Protein AF-A0A6P1JLK1-F1 (afdb_monomer)

Solvent-accessible surface area (backbone atoms only — not comparable to full-atom values): 9014 Å² total; per-residue (Å²): 132,86,78,86,71,76,52,70,66,58,59,51,54,55,49,64,64,47,50,60,55,53,51,48,65,56,45,53,58,54,58,72,65,55,55,47,79,40,38,49,37,35,42,71,45,62,48,70,78,49,97,79,17,27,39,53,29,38,40,37,32,29,81,58,71,53,38,56,45,59,24,29,32,36,41,37,22,97,58,48,94,37,41,37,73,49,51,46,60,32,46,76,53,67,81,51,95,46,29,32,42,33,35,24,73,54,64,32,46,52,32,40,42,34,62,63,27,42,55,49,78,36,84,66,42,57,41,34,41,30,67,70,46,69,38,91,61,48,42,79,74,44,75,85,34,30,48,32,52,36,28,36,32,34,41,33,48,70,56,52,92,47,50,47,26,41,42,41,88,114

Mean predicted aligned error: 9.92 Å

Secondary structure (DSSP, 8-state):
-------HHHHHHHHHHHHHHHHHHHHHHHHHT-PEEE-EEEEEEEEEEETTEEEEEEEEEESSS-BPTT-EEEEE-TTGGGEEEEEESEEEEEEETTEEEEEE-S-BSEEEEEEEEE-EEEEEEEEEEEEEE--TTEEES-GGGSEEEEEEEEEE-TTGGG-EEEEEE-

Nearest PDB structures (foldseek):
  1vrs-assembly1_A  TM=1.994E-01  e=1.355E-01  Escherichia coli str. K-12 substr. W3110
  1jzd-assembly1_C  TM=2.282E-01  e=2.746E-01  Escherichia coli
  6dfs-assembly1_C  TM=4.207E-01  e=7.539E+00  Mus musculus
  6blr-assembly1_A  TM=3.197E-01  e=9.890E+00  Mus musculus

pLDDT: mean 85.92, std 11.2, range [50.25, 97.5]

Foldseek 3Di:
DPDPDPDVVVVVVVVVVVVVVVVCVVVVVVVLPQFAEWAKFKDWDWDDPDVQFTDIKIKIFTPDDWQAFFWKKKKAWPCPVFWDKDKDQWDWADDDPRIIMTTRHHTGRMMMMTTFAGHAFFDFIKIKMFGDDGDPSHDYDCRVRRMAMKTWGFGDDPDPVGTRTDIHGD

Sequence (170 aa):
MPENSISRRNLAKTAAWSVPVVAVAIATPAAAASNATVDIVVSRTCRTLTVGNAVPRFTVSAVTGNIPAGTTFTLTSPRLANVGVSATGANVGVLVNNTITFTIVTATPSAIIDITGVLGVFAVAEFRLSLASVPAGYTETNTGNNTAAANLTGVSAFPLTGFLGVCLPI

Structure (mmCIF, N/CA/C/O backbone):
data_AF-A0A6P1JLK1-F1
#
_entry.id   AF-A0A6P1JLK1-F1
#
loop_
_atom_site.group_PDB
_atom_site.id
_atom_site.type_symbol
_atom_site.label_atom_id
_atom_site.label_alt_id
_atom_site.label_comp_id
_atom_site.label_asym_id
_atom_site.label_entity_id
_atom_site.label_seq_id
_atom_site.pdbx_PDB_ins_code
_atom_site.Cartn_x
_atom_site.Cartn_y
_atom_site.Cartn_z
_atom_site.occupancy
_atom_site.B_iso_or_equiv
_atom_site.auth_seq_id
_atom_site.auth_comp_id
_atom_site.auth_asym_id
_atom_site.auth_atom_id
_atom_site.pdbx_PDB_model_num
ATOM 1 N N . MET A 1 1 ? -62.399 -19.206 48.494 1.00 50.66 1 MET A N 1
ATOM 2 C CA . MET A 1 1 ? -61.496 -19.091 47.331 1.00 50.66 1 MET A CA 1
ATOM 3 C C . MET A 1 1 ? -60.152 -18.628 47.880 1.00 50.66 1 MET A C 1
ATOM 5 O O . MET A 1 1 ? -60.114 -17.493 48.331 1.00 50.66 1 MET A O 1
ATOM 9 N N . PRO A 1 2 ? -59.101 -19.459 47.998 1.00 50.25 2 PRO A N 1
ATOM 10 C CA . PRO A 1 2 ? -57.814 -18.945 48.439 1.00 50.25 2 PRO A CA 1
ATOM 11 C C . PRO A 1 2 ? -57.201 -18.162 47.280 1.00 50.25 2 PRO A C 1
ATOM 13 O O . PRO A 1 2 ? -56.996 -18.682 46.184 1.00 50.25 2 PRO A O 1
ATOM 16 N N . GLU A 1 3 ? -56.995 -16.880 47.522 1.00 58.53 3 GLU A N 1
ATOM 17 C CA . GLU A 1 3 ? -56.420 -15.924 46.594 1.00 58.53 3 GLU A CA 1
ATOM 18 C C . GLU A 1 3 ? -54.953 -16.306 46.395 1.00 58.53 3 GLU A C 1
ATOM 20 O O . GLU A 1 3 ? -54.153 -16.260 47.328 1.00 58.53 3 GLU A O 1
ATOM 25 N N . ASN A 1 4 ? -54.598 -16.750 45.189 1.00 58.72 4 ASN A N 1
ATOM 26 C CA . ASN A 1 4 ? -53.232 -17.135 44.855 1.00 58.72 4 ASN A CA 1
ATOM 27 C C . ASN A 1 4 ? -52.385 -15.862 44.676 1.00 58.72 4 ASN A C 1
ATOM 29 O O . ASN A 1 4 ? -52.035 -15.467 43.564 1.00 58.72 4 ASN A O 1
ATOM 33 N N . SER A 1 5 ? -52.131 -15.147 45.775 1.00 61.97 5 SER A N 1
ATOM 34 C CA . SER A 1 5 ? -51.391 -13.893 45.762 1.00 61.97 5 SER A CA 1
ATOM 35 C C . SER A 1 5 ? -49.901 -14.198 45.633 1.00 61.97 5 SER A C 1
ATOM 37 O O . SER A 1 5 ? -49.184 -14.343 46.628 1.00 61.97 5 SER A O 1
ATOM 39 N N . ILE A 1 6 ? -49.409 -14.302 44.398 1.00 66.62 6 ILE A N 1
ATOM 40 C CA . ILE A 1 6 ? -47.972 -14.213 44.138 1.00 66.62 6 ILE A CA 1
ATOM 41 C C . ILE A 1 6 ? -47.498 -12.895 44.751 1.00 66.62 6 ILE A C 1
ATOM 43 O O . ILE A 1 6 ? -47.870 -11.805 44.312 1.00 66.62 6 ILE A O 1
ATOM 47 N N . SER A 1 7 ? -46.702 -12.995 45.816 1.00 77.44 7 SER A N 1
ATOM 48 C CA . SER A 1 7 ? -46.154 -11.825 46.487 1.00 77.44 7 SER A CA 1
ATOM 49 C C . SER A 1 7 ? -45.351 -11.014 45.474 1.00 77.44 7 SER A C 1
ATOM 51 O O . SER A 1 7 ? -44.440 -11.544 44.835 1.00 77.44 7 SER A O 1
ATOM 53 N N . ARG A 1 8 ? -45.647 -9.715 45.346 1.00 72.75 8 ARG A N 1
ATOM 54 C CA . ARG A 1 8 ? -44.902 -8.777 44.481 1.00 72.75 8 ARG A CA 1
ATOM 55 C C . ARG A 1 8 ? -43.386 -8.851 44.709 1.00 72.75 8 ARG A C 1
ATOM 57 O O . ARG A 1 8 ? -42.603 -8.632 43.790 1.00 72.75 8 ARG A O 1
ATOM 64 N N . ARG A 1 9 ? -42.971 -9.230 45.923 1.00 72.50 9 ARG A N 1
ATOM 65 C CA . ARG A 1 9 ? -41.573 -9.462 46.296 1.00 72.50 9 ARG A CA 1
ATOM 66 C C . ARG A 1 9 ? -40.944 -10.651 45.559 1.00 72.50 9 ARG A C 1
ATOM 68 O O . ARG A 1 9 ? -39.776 -10.559 45.201 1.00 72.50 9 ARG A O 1
ATOM 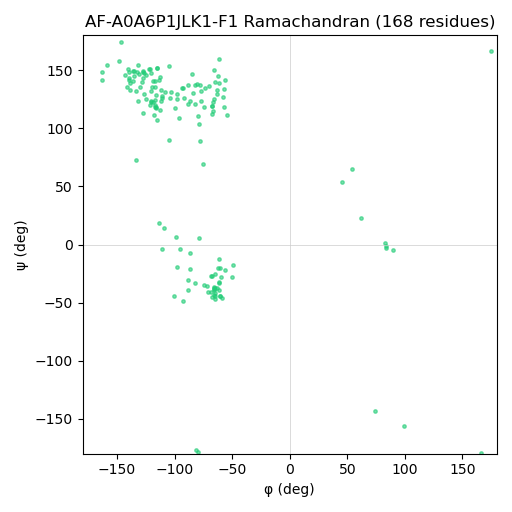75 N N . ASN A 1 10 ? -41.688 -11.730 45.305 1.00 75.44 10 ASN A N 1
ATOM 76 C CA . ASN A 1 10 ? -41.192 -12.887 44.551 1.00 75.44 10 ASN A CA 1
ATOM 77 C C . ASN A 1 10 ? -41.010 -12.558 43.065 1.00 75.44 10 ASN A C 1
ATOM 79 O O . ASN A 1 10 ? -39.980 -12.914 42.506 1.00 75.44 10 ASN A O 1
ATOM 83 N N . LEU A 1 11 ? -41.941 -11.803 42.469 1.00 75.12 11 LEU A N 1
ATOM 84 C CA . LEU A 1 11 ? -41.817 -11.288 41.097 1.00 75.12 11 LEU A CA 1
ATOM 85 C C . LEU A 1 11 ? -40.595 -10.372 40.926 1.00 75.12 11 LEU A C 1
ATOM 87 O O . LEU A 1 11 ? -39.836 -10.515 39.969 1.00 75.12 11 LEU A O 1
ATOM 91 N N . ALA A 1 12 ? -40.363 -9.465 41.879 1.00 72.56 12 ALA A N 1
ATOM 92 C CA . ALA A 1 12 ? -39.182 -8.602 41.867 1.00 72.56 12 ALA A CA 1
ATOM 93 C C . ALA A 1 12 ? -37.878 -9.404 42.025 1.00 72.56 12 ALA A C 1
ATOM 95 O O . ALA A 1 12 ? -36.884 -9.106 41.365 1.00 72.56 12 ALA A O 1
ATOM 96 N N . LYS A 1 13 ? -37.887 -10.456 42.857 1.00 73.88 13 LYS A N 1
ATOM 97 C CA . LYS A 1 13 ? -36.724 -11.329 43.056 1.00 73.88 13 LYS A CA 1
ATOM 98 C C . LYS A 1 13 ? -36.358 -12.081 41.782 1.00 73.88 13 LYS A C 1
ATOM 100 O O . LYS A 1 13 ? -35.185 -12.128 41.452 1.00 73.88 13 LYS A O 1
ATOM 105 N N . THR A 1 14 ? -37.327 -12.638 41.056 1.00 71.69 14 THR A N 1
ATOM 106 C CA . THR A 1 14 ? -37.057 -13.353 39.798 1.00 71.69 14 THR A CA 1
ATOM 107 C C . THR A 1 14 ? -36.598 -12.411 38.692 1.00 71.69 14 THR A C 1
ATOM 109 O O . THR A 1 14 ? -35.642 -12.726 37.991 1.00 71.69 14 THR A O 1
ATOM 112 N N . ALA A 1 15 ? -37.206 -11.224 38.586 1.00 70.44 15 ALA A N 1
ATOM 113 C CA . ALA A 1 15 ? -36.784 -10.215 37.618 1.00 70.44 15 ALA A CA 1
ATOM 114 C C . ALA A 1 15 ? -35.335 -9.759 37.860 1.00 70.44 15 ALA A C 1
ATOM 116 O O . ALA A 1 15 ? -34.572 -9.624 36.906 1.00 70.44 15 ALA A O 1
ATOM 117 N N . ALA A 1 16 ? -34.923 -9.606 39.125 1.00 75.00 16 ALA A N 1
ATOM 118 C CA . ALA A 1 16 ? -33.564 -9.199 39.487 1.00 75.00 16 ALA A CA 1
ATOM 119 C C . ALA A 1 16 ? -32.471 -10.162 38.982 1.00 75.00 16 ALA A C 1
ATOM 121 O O . ALA A 1 16 ? -31.359 -9.719 38.708 1.00 75.00 16 ALA A O 1
ATOM 122 N N . TRP A 1 17 ? -32.782 -11.452 38.811 1.00 74.44 17 TRP A N 1
ATOM 123 C CA . TRP A 1 17 ? -31.837 -12.438 38.272 1.00 74.44 17 TRP A CA 1
ATOM 124 C C . TRP A 1 17 ? -31.838 -12.515 36.740 1.00 74.44 17 TRP A C 1
ATOM 126 O O . TRP A 1 17 ? -30.850 -12.954 36.157 1.00 74.44 17 TRP A O 1
ATOM 136 N N . SER A 1 18 ? -32.904 -12.066 36.071 1.00 74.56 18 SER A N 1
ATOM 137 C CA . SER A 1 18 ? -32.990 -12.068 34.603 1.00 74.56 18 SER A CA 1
ATOM 138 C C . SER A 1 18 ? -32.294 -10.866 33.961 1.00 74.56 18 SER A C 1
ATOM 140 O O . SER A 1 18 ? -31.729 -11.003 32.877 1.00 74.56 18 SER A O 1
ATOM 142 N N . VAL A 1 19 ? -32.290 -9.700 34.620 1.00 79.00 19 VAL A N 1
ATOM 143 C CA . VAL A 1 19 ? -31.690 -8.473 3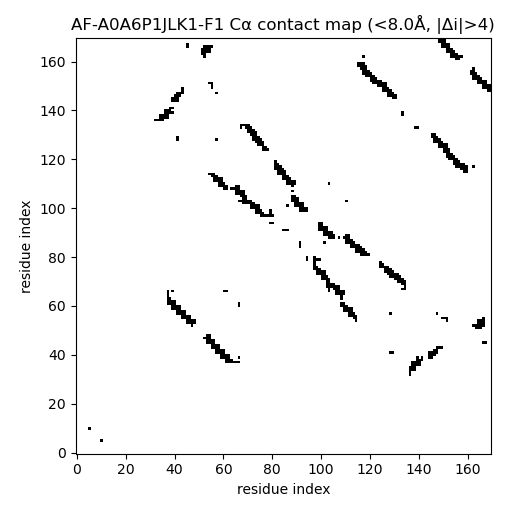4.060 1.00 79.00 19 VAL A CA 1
ATOM 144 C C . VAL A 1 19 ? -30.194 -8.624 33.736 1.00 79.00 19 VAL A C 1
ATOM 146 O O . VAL A 1 19 ? -29.818 -8.259 32.623 1.00 79.00 19 VAL A O 1
ATOM 149 N N . PRO A 1 20 ? -29.332 -9.195 34.604 1.00 77.31 20 PRO A N 1
ATOM 150 C CA . PRO A 1 20 ? -27.913 -9.367 34.284 1.00 77.31 20 PRO A CA 1
ATOM 151 C C . PRO A 1 20 ? -27.682 -10.289 33.083 1.00 77.31 20 PRO A C 1
ATOM 153 O O . PRO A 1 20 ? -26.812 -10.019 32.263 1.00 77.31 20 PRO A O 1
ATOM 156 N N . VAL A 1 21 ? -28.481 -11.352 32.947 1.00 82.44 21 VAL A N 1
ATOM 157 C CA . VAL A 1 21 ? -28.354 -12.314 31.841 1.00 82.44 21 VAL A CA 1
ATOM 158 C C . VAL A 1 21 ? -28.724 -11.660 30.516 1.00 82.44 21 VAL A C 1
ATOM 160 O O . VAL A 1 21 ? -27.988 -11.796 29.544 1.00 82.44 21 VAL A O 1
ATOM 163 N N . VAL A 1 22 ? -29.823 -10.901 30.484 1.00 79.25 22 VAL A N 1
ATOM 164 C CA . VAL A 1 22 ? -30.221 -10.145 29.289 1.00 79.25 22 VAL A CA 1
ATOM 165 C C . VAL A 1 22 ? -29.190 -9.063 28.975 1.00 79.25 22 VAL A C 1
ATOM 167 O O . VAL A 1 22 ? -28.809 -8.924 27.818 1.00 79.25 22 VAL A O 1
ATOM 170 N N . ALA A 1 23 ? -28.680 -8.352 29.986 1.00 77.50 23 ALA A N 1
ATOM 171 C CA . ALA A 1 23 ? -27.650 -7.330 29.814 1.00 77.50 23 ALA A CA 1
ATOM 172 C C . ALA A 1 23 ? -26.354 -7.906 29.221 1.00 77.50 23 ALA A C 1
ATOM 174 O O . ALA A 1 23 ? -25.806 -7.336 28.282 1.00 77.50 23 ALA A O 1
ATOM 175 N N . VAL A 1 24 ? -25.887 -9.062 29.702 1.00 79.06 24 VAL A N 1
ATOM 176 C CA . VAL A 1 24 ? -24.730 -9.756 29.116 1.00 79.06 24 VAL A CA 1
ATOM 177 C C . VAL A 1 24 ? -25.058 -10.245 27.703 1.00 79.06 24 VAL A C 1
ATOM 179 O O . VAL A 1 24 ? -24.267 -10.028 26.787 1.00 79.06 24 VAL A O 1
ATOM 182 N N . ALA A 1 25 ? -26.238 -10.827 27.480 1.00 80.25 25 ALA A N 1
ATOM 183 C CA . ALA A 1 25 ? -26.647 -11.327 26.168 1.00 80.25 25 ALA A CA 1
ATOM 184 C C . ALA A 1 25 ? -26.716 -10.232 25.089 1.00 80.25 25 ALA A C 1
ATOM 186 O O . ALA A 1 25 ? -26.419 -10.521 23.935 1.00 80.25 25 ALA A O 1
ATOM 187 N N . ILE A 1 26 ? -27.059 -8.988 25.445 1.00 78.50 26 ILE A N 1
ATOM 188 C CA . ILE A 1 26 ? -27.054 -7.848 24.508 1.00 78.50 26 ILE A CA 1
ATOM 189 C C . ILE A 1 26 ? -25.696 -7.140 24.431 1.00 78.50 26 ILE A C 1
ATOM 191 O O . ILE A 1 26 ? -25.339 -6.619 23.376 1.00 78.50 26 ILE A O 1
ATOM 195 N N . ALA A 1 27 ? -24.919 -7.131 25.518 1.00 71.94 27 ALA A N 1
ATOM 196 C CA . ALA A 1 27 ? -23.618 -6.470 25.549 1.00 71.94 27 ALA A CA 1
ATOM 197 C C . ALA A 1 27 ? -22.550 -7.265 24.790 1.00 71.94 27 ALA A C 1
ATOM 199 O O . ALA A 1 27 ? -21.692 -6.673 24.143 1.00 71.94 27 ALA A O 1
ATOM 200 N N . THR A 1 28 ? -22.612 -8.599 24.829 1.00 73.19 28 THR A N 1
ATOM 201 C CA . THR A 1 28 ? -21.593 -9.452 24.196 1.00 73.19 28 THR A CA 1
ATOM 202 C C . THR A 1 28 ? -21.563 -9.294 22.666 1.00 73.19 28 THR A C 1
ATOM 204 O O . THR A 1 28 ? -20.481 -9.069 22.126 1.00 73.19 28 THR A O 1
ATOM 207 N N . PRO A 1 29 ? -22.705 -9.316 21.944 1.00 70.12 29 PRO A N 1
ATOM 208 C CA . PRO A 1 29 ? -22.726 -9.047 20.506 1.00 70.12 29 PRO A CA 1
ATOM 209 C C . PRO A 1 29 ? -22.339 -7.605 20.169 1.00 70.12 29 PRO A C 1
ATOM 211 O O . PRO A 1 29 ? -21.641 -7.380 19.188 1.00 70.12 29 PRO A O 1
ATOM 214 N N . ALA A 1 30 ? -22.756 -6.630 20.987 1.00 68.38 30 ALA A N 1
ATOM 215 C CA . ALA A 1 30 ? -22.436 -5.220 20.766 1.00 68.38 30 ALA A CA 1
ATOM 216 C C . ALA A 1 30 ? -20.932 -4.931 20.916 1.00 68.38 30 ALA A C 1
ATOM 218 O O . ALA A 1 30 ? -20.369 -4.192 20.114 1.00 68.38 30 ALA A O 1
ATOM 219 N N . ALA A 1 31 ? -20.269 -5.554 21.894 1.00 63.84 31 ALA A N 1
ATOM 220 C CA . ALA A 1 31 ? -18.820 -5.465 22.068 1.00 63.84 31 ALA A CA 1
ATOM 221 C C . ALA A 1 31 ? -18.052 -6.247 20.987 1.00 63.84 31 ALA A C 1
ATOM 223 O O . ALA A 1 31 ? -17.013 -5.794 20.521 1.00 63.84 31 ALA A O 1
ATOM 224 N N . ALA A 1 32 ? -18.572 -7.392 20.532 1.00 62.97 32 ALA A N 1
ATOM 225 C CA . ALA A 1 32 ? -17.987 -8.131 19.410 1.00 62.97 32 ALA A CA 1
ATOM 226 C C . ALA A 1 32 ? -18.115 -7.381 18.070 1.00 62.97 32 ALA A C 1
ATOM 228 O O . ALA A 1 32 ? -17.298 -7.578 17.174 1.00 62.97 32 ALA A O 1
ATOM 229 N N . ALA A 1 33 ? -19.128 -6.523 17.934 1.00 62.88 33 ALA A N 1
ATOM 230 C CA . ALA A 1 33 ? -19.341 -5.689 16.757 1.00 62.88 33 ALA A CA 1
ATOM 231 C C . ALA A 1 33 ? -18.589 -4.347 16.804 1.00 62.88 33 ALA A C 1
ATOM 233 O O . ALA A 1 33 ? -18.609 -3.617 15.815 1.00 62.88 33 ALA A O 1
ATOM 234 N N . SER A 1 34 ? -17.946 -3.980 17.921 1.00 69.50 34 SER A N 1
ATOM 235 C CA . SER A 1 34 ? -17.176 -2.737 17.974 1.00 69.50 34 SER A CA 1
ATOM 236 C C . SER A 1 34 ? -15.822 -2.941 17.298 1.00 69.50 34 SER A C 1
ATOM 238 O O . SER A 1 34 ? -14.921 -3.558 17.868 1.00 69.50 34 SER A O 1
ATOM 240 N N . ASN A 1 35 ? -15.673 -2.431 16.078 1.00 77.75 35 ASN A N 1
ATOM 241 C CA . ASN A 1 35 ? -14.384 -2.395 15.401 1.00 77.75 35 ASN A CA 1
ATOM 242 C C . ASN A 1 35 ? -13.488 -1.316 16.023 1.00 77.75 35 ASN A C 1
ATOM 244 O O . ASN A 1 35 ? -13.913 -0.179 16.233 1.00 77.75 35 ASN A O 1
ATOM 248 N N . ALA A 1 36 ? -12.228 -1.658 16.278 1.00 85.62 36 ALA A N 1
ATOM 249 C CA . ALA A 1 36 ? -11.204 -0.675 16.586 1.00 85.62 36 ALA A CA 1
ATOM 250 C C . ALA A 1 36 ? -10.877 0.139 15.325 1.00 85.62 36 ALA A C 1
ATOM 252 O O . ALA A 1 36 ? -10.733 -0.400 14.227 1.00 85.62 36 ALA A O 1
ATOM 253 N N . THR A 1 37 ? -10.742 1.451 15.467 1.00 89.62 37 THR A N 1
ATOM 254 C CA . THR A 1 37 ? -10.390 2.330 14.350 1.00 89.62 37 THR A CA 1
ATOM 255 C C . THR A 1 37 ? -8.879 2.455 14.212 1.00 89.62 37 THR A C 1
ATOM 257 O O . THR A 1 37 ? -8.178 2.635 15.209 1.00 89.62 37 THR A O 1
ATOM 260 N N . VAL A 1 38 ? -8.386 2.402 12.978 1.00 91.81 38 VAL A N 1
ATOM 261 C CA . VAL A 1 38 ? -6.996 2.706 12.625 1.00 91.81 38 VAL A CA 1
ATOM 262 C C . VAL A 1 38 ? -6.987 3.727 11.489 1.00 91.81 38 VAL A C 1
ATOM 264 O O . VAL A 1 38 ? -7.803 3.642 10.579 1.00 91.81 38 VAL A O 1
ATOM 267 N N . ASP A 1 39 ? -6.073 4.687 11.540 1.00 94.38 39 ASP A N 1
ATOM 268 C CA . ASP A 1 39 ? -5.812 5.614 10.435 1.00 94.38 39 ASP A CA 1
ATOM 269 C C . ASP A 1 39 ? -4.411 5.311 9.910 1.00 94.38 39 ASP A C 1
ATOM 271 O O . ASP A 1 39 ? -3.427 5.398 10.657 1.00 94.38 39 ASP A O 1
ATOM 275 N N . ILE A 1 40 ? -4.343 4.865 8.657 1.00 95.06 40 ILE A N 1
ATOM 276 C CA . ILE A 1 40 ? -3.110 4.434 8.010 1.00 95.06 40 ILE A CA 1
ATOM 277 C C . ILE A 1 40 ? -2.752 5.447 6.930 1.00 95.06 40 ILE A C 1
ATOM 279 O O . ILE A 1 40 ? -3.520 5.745 6.025 1.00 95.06 40 ILE A O 1
ATOM 283 N N . VAL A 1 41 ? -1.514 5.923 6.982 1.00 96.44 41 VAL A N 1
ATOM 284 C CA . VAL A 1 41 ? -0.957 6.822 5.980 1.00 96.44 41 VAL A CA 1
ATOM 285 C C . VAL A 1 41 ? 0.129 6.095 5.216 1.00 96.44 41 VAL A C 1
ATOM 287 O O . VAL A 1 41 ? 1.112 5.616 5.786 1.00 96.44 41 VAL A O 1
ATOM 290 N N . VAL A 1 42 ? -0.035 6.046 3.901 1.00 96.12 42 VAL A N 1
ATOM 291 C CA . VAL A 1 42 ? 0.994 5.609 2.970 1.00 96.12 42 VAL A CA 1
ATOM 292 C C . VAL A 1 42 ? 1.639 6.852 2.381 1.00 96.12 42 VAL A C 1
ATOM 294 O O . VAL A 1 42 ? 1.003 7.652 1.702 1.00 96.12 42 VAL A O 1
ATOM 297 N N . SER A 1 43 ? 2.930 7.014 2.635 1.00 95.00 43 SER A N 1
ATOM 298 C CA . SER A 1 43 ? 3.729 8.115 2.111 1.00 95.00 43 SER A CA 1
ATOM 299 C C . SER A 1 43 ? 4.810 7.591 1.177 1.00 95.00 43 SER A C 1
ATOM 301 O O . SER A 1 43 ? 5.282 6.457 1.294 1.00 95.00 43 SER A O 1
ATOM 303 N N . ARG A 1 44 ? 5.211 8.430 0.224 1.00 93.31 44 ARG A N 1
ATOM 304 C CA . ARG A 1 44 ? 6.324 8.153 -0.684 1.00 93.31 44 ARG A CA 1
ATOM 305 C C . ARG A 1 44 ? 7.470 9.105 -0.398 1.00 93.31 44 ARG A C 1
ATOM 307 O O . ARG A 1 44 ? 7.267 10.291 -0.153 1.00 93.31 44 ARG A O 1
ATOM 314 N N . THR A 1 45 ? 8.676 8.590 -0.526 1.00 93.12 45 THR A N 1
ATOM 315 C CA . THR A 1 45 ? 9.907 9.370 -0.545 1.00 93.12 45 THR A CA 1
ATOM 316 C C . THR A 1 45 ? 10.794 8.842 -1.662 1.00 93.12 45 THR A C 1
ATOM 318 O O . THR A 1 45 ? 10.743 7.663 -2.009 1.00 93.12 45 THR A O 1
ATOM 321 N N . CYS A 1 46 ? 11.602 9.712 -2.254 1.00 90.62 46 CYS A N 1
ATOM 322 C CA . CYS A 1 46 ? 12.622 9.295 -3.202 1.00 90.62 46 CYS A CA 1
ATOM 323 C C . CYS A 1 46 ? 13.937 9.159 -2.437 1.00 90.62 46 CYS A C 1
ATOM 325 O O . CYS A 1 46 ? 14.509 10.151 -1.987 1.00 90.62 46 CYS A O 1
ATOM 327 N N . ARG A 1 47 ? 14.396 7.921 -2.242 1.00 87.69 47 ARG A N 1
ATOM 328 C CA . ARG A 1 47 ? 15.652 7.637 -1.553 1.00 87.69 47 ARG A CA 1
ATOM 329 C C . ARG A 1 47 ? 16.807 7.859 -2.519 1.00 87.69 47 ARG A C 1
ATOM 331 O O . ARG A 1 47 ? 16.987 7.081 -3.456 1.00 87.69 47 ARG A O 1
ATOM 338 N N . THR A 1 48 ? 17.595 8.896 -2.268 1.00 85.06 48 THR A N 1
ATOM 339 C CA . THR A 1 48 ? 18.827 9.171 -3.009 1.00 85.06 48 THR A CA 1
ATOM 340 C C . THR A 1 48 ? 19.852 8.069 -2.743 1.00 85.06 48 THR A C 1
ATOM 342 O O . THR A 1 48 ? 20.167 7.775 -1.592 1.00 85.06 48 THR A O 1
ATOM 345 N N . LEU A 1 49 ? 20.352 7.445 -3.807 1.00 78.75 49 LEU A N 1
ATOM 346 C CA . LEU A 1 49 ? 21.425 6.450 -3.765 1.00 78.75 49 LEU A CA 1
ATOM 347 C C . LEU A 1 49 ? 22.782 7.132 -3.968 1.00 78.75 49 LEU A C 1
ATOM 349 O O . LEU A 1 49 ? 23.708 6.928 -3.191 1.00 78.75 49 LEU A O 1
ATOM 353 N N . THR A 1 50 ? 22.873 7.976 -4.997 1.00 74.81 50 THR A N 1
ATOM 354 C CA . THR A 1 50 ? 24.026 8.823 -5.334 1.00 74.81 50 THR A CA 1
ATOM 355 C C . THR A 1 50 ? 23.526 10.138 -5.941 1.00 74.81 50 THR A C 1
ATOM 357 O O . THR A 1 50 ? 22.322 10.316 -6.140 1.00 74.81 50 THR A O 1
ATOM 360 N N . VAL A 1 51 ? 24.419 11.096 -6.209 1.00 70.19 51 VAL A N 1
ATOM 361 C CA . VAL A 1 51 ? 24.041 12.401 -6.782 1.00 70.19 51 VAL A CA 1
ATOM 362 C C . VAL A 1 51 ? 23.298 12.195 -8.107 1.00 70.19 51 VAL A C 1
ATOM 364 O O . VAL A 1 51 ? 23.849 11.632 -9.047 1.00 70.19 51 VAL A O 1
ATOM 367 N N . GLY A 1 52 ? 22.038 12.634 -8.164 1.00 67.19 52 GLY A N 1
ATOM 368 C CA . GLY A 1 52 ? 21.172 12.490 -9.340 1.00 67.19 52 GLY A CA 1
ATOM 369 C C . GLY A 1 52 ? 20.447 11.145 -9.467 1.00 67.19 52 GLY A C 1
ATOM 370 O O . GLY A 1 52 ? 19.623 11.011 -10.367 1.00 67.19 52 GLY A O 1
ATOM 371 N N . ASN A 1 53 ? 20.693 10.188 -8.562 1.00 82.56 53 ASN A N 1
ATOM 372 C CA . ASN A 1 53 ? 20.098 8.854 -8.614 1.00 82.56 53 ASN A CA 1
ATOM 373 C C . ASN A 1 53 ? 19.196 8.592 -7.416 1.00 82.56 53 ASN A C 1
ATOM 375 O O . ASN A 1 53 ? 19.668 8.559 -6.278 1.00 82.56 53 ASN A O 1
ATOM 379 N N . ALA A 1 54 ? 17.907 8.367 -7.661 1.00 87.88 54 ALA A N 1
ATOM 380 C CA . ALA A 1 54 ? 16.935 8.122 -6.604 1.00 87.88 54 ALA A CA 1
ATOM 381 C C . ALA A 1 54 ? 15.934 7.029 -6.977 1.00 87.88 54 ALA A C 1
ATOM 383 O O . ALA A 1 54 ? 15.481 6.945 -8.117 1.00 87.88 54 ALA A O 1
ATOM 384 N N . VAL A 1 55 ? 15.553 6.223 -5.987 1.00 89.94 55 VAL A N 1
ATOM 385 C CA . VAL A 1 55 ? 14.543 5.165 -6.126 1.00 89.94 55 VAL A CA 1
ATOM 386 C C . VAL A 1 55 ? 13.381 5.382 -5.153 1.00 89.94 55 VAL A C 1
ATOM 388 O O . VAL A 1 55 ? 13.585 5.958 -4.080 1.00 89.94 55 VAL A O 1
ATOM 391 N N . PRO A 1 56 ? 12.164 4.930 -5.494 1.00 92.00 56 PRO A N 1
ATOM 392 C CA . PRO A 1 56 ? 11.028 4.965 -4.588 1.00 92.00 56 PRO A CA 1
ATOM 393 C C . PRO A 1 56 ? 11.286 4.214 -3.278 1.00 92.00 56 PRO A C 1
ATOM 395 O O . PRO A 1 56 ? 11.742 3.068 -3.267 1.00 92.00 56 PRO A O 1
ATOM 398 N N . ARG A 1 57 ? 10.917 4.867 -2.181 1.00 94.19 57 ARG A N 1
ATOM 399 C CA . ARG A 1 57 ? 10.729 4.296 -0.851 1.00 94.19 57 ARG A CA 1
ATOM 400 C C . ARG A 1 57 ? 9.319 4.641 -0.396 1.00 94.19 57 ARG A C 1
ATOM 402 O O . ARG A 1 57 ? 8.948 5.815 -0.356 1.00 94.19 57 ARG A O 1
ATOM 409 N N . PHE A 1 58 ? 8.555 3.630 -0.022 1.00 96.31 58 PHE A N 1
ATOM 410 C CA . PHE A 1 58 ? 7.230 3.800 0.551 1.00 96.31 58 PHE A CA 1
ATOM 411 C C . PHE A 1 58 ? 7.304 3.590 2.059 1.00 96.31 58 PHE A C 1
ATOM 413 O O . PHE A 1 58 ? 7.874 2.606 2.530 1.00 96.31 58 PHE A O 1
ATOM 420 N N . THR A 1 59 ? 6.720 4.513 2.809 1.00 96.25 59 THR A N 1
ATOM 421 C CA . THR A 1 59 ? 6.616 4.426 4.263 1.00 96.25 59 THR A CA 1
ATOM 422 C C . THR A 1 59 ? 5.147 4.358 4.623 1.00 96.25 59 THR A C 1
ATOM 424 O O . THR A 1 59 ? 4.380 5.269 4.314 1.00 96.25 59 THR A O 1
ATOM 427 N N . VAL A 1 60 ? 4.767 3.272 5.279 1.00 96.62 60 VAL A N 1
ATOM 428 C CA . VAL A 1 60 ? 3.441 3.076 5.851 1.00 96.62 60 VAL A CA 1
ATOM 429 C C . VAL A 1 60 ? 3.529 3.420 7.332 1.00 96.62 60 VAL A C 1
ATOM 431 O O . VAL A 1 60 ? 4.409 2.915 8.028 1.00 96.62 60 VAL A O 1
ATOM 434 N N . SER A 1 61 ? 2.637 4.267 7.826 1.00 96.31 61 SER A N 1
ATOM 435 C CA . SER A 1 61 ? 2.594 4.678 9.231 1.00 96.31 61 SER A CA 1
ATOM 436 C C . SER A 1 61 ? 1.162 4.764 9.731 1.00 96.31 61 SER A C 1
ATOM 438 O O . SER A 1 61 ? 0.298 5.249 9.007 1.00 96.31 61 SER A O 1
ATOM 440 N N . ALA A 1 62 ? 0.917 4.351 10.971 1.00 94.56 62 ALA A N 1
ATOM 441 C CA . ALA A 1 62 ? -0.332 4.682 11.648 1.00 94.56 62 ALA A CA 1
ATOM 442 C C . ALA A 1 62 ? -0.278 6.134 12.153 1.00 94.56 62 ALA A C 1
ATOM 444 O O . ALA A 1 62 ? 0.737 6.549 12.714 1.00 94.56 62 ALA A O 1
ATOM 445 N N . VAL A 1 63 ? -1.360 6.901 11.987 1.00 92.88 63 VAL A N 1
ATOM 446 C CA . VAL A 1 63 ? -1.460 8.267 12.545 1.00 92.88 63 VAL A CA 1
ATOM 447 C C . VAL A 1 63 ? -1.470 8.221 14.071 1.00 92.88 63 VAL A C 1
ATOM 449 O O . VAL A 1 63 ? -0.846 9.045 14.735 1.00 92.88 63 VAL A O 1
ATOM 452 N N . THR A 1 64 ? -2.149 7.220 14.631 1.00 89.44 64 THR A N 1
ATOM 453 C CA . THR A 1 64 ? -2.204 6.960 16.070 1.00 89.44 64 THR A CA 1
ATOM 454 C C . THR A 1 64 ? -2.105 5.466 16.345 1.00 89.44 64 THR A C 1
ATOM 456 O O . THR A 1 64 ? -2.767 4.670 15.680 1.00 89.44 64 THR A O 1
ATOM 459 N N . GLY A 1 65 ? -1.341 5.084 17.369 1.00 90.12 65 GLY A N 1
ATOM 460 C CA . GLY A 1 65 ? -1.192 3.685 17.776 1.00 90.12 65 GLY A CA 1
ATOM 461 C C . GLY A 1 65 ? -0.317 2.872 16.818 1.00 90.12 65 GLY A C 1
ATOM 462 O O . GLY A 1 65 ? 0.684 3.369 16.304 1.00 90.12 65 GLY A O 1
ATOM 463 N N . ASN A 1 66 ? -0.690 1.609 16.603 1.00 93.94 66 ASN A N 1
ATOM 464 C CA . ASN A 1 66 ? 0.048 0.672 15.759 1.00 93.94 66 ASN A CA 1
ATOM 465 C C . ASN A 1 66 ? -0.834 0.177 14.612 1.00 93.94 66 ASN A C 1
ATOM 467 O O . ASN A 1 66 ? -2.035 -0.033 14.779 1.00 93.94 66 ASN A O 1
ATOM 471 N N . ILE A 1 67 ? -0.203 -0.097 13.474 1.00 94.62 67 ILE A N 1
ATOM 472 C CA . ILE A 1 67 ? -0.782 -0.859 12.375 1.00 94.62 67 ILE A CA 1
ATOM 473 C C . ILE A 1 67 ? -0.969 -2.303 12.868 1.00 94.62 67 ILE A C 1
ATOM 475 O O . ILE A 1 67 ? 0.009 -2.923 13.299 1.00 94.62 67 ILE A O 1
ATOM 479 N N . PRO A 1 68 ? -2.187 -2.864 12.833 1.00 95.19 68 PRO A N 1
ATOM 480 C CA . PRO A 1 68 ? -2.442 -4.221 13.300 1.00 95.19 68 PRO A CA 1
ATOM 481 C C . PRO A 1 68 ? -1.683 -5.280 12.489 1.00 95.19 68 PRO A C 1
ATOM 483 O O . PRO A 1 68 ? -1.542 -5.169 11.266 1.00 95.19 68 PRO A O 1
ATOM 486 N N . ALA A 1 69 ? -1.251 -6.350 13.158 1.00 95.56 69 ALA A N 1
ATOM 487 C CA . ALA A 1 69 ? -0.722 -7.532 12.482 1.00 95.56 69 ALA A CA 1
ATOM 488 C C . ALA A 1 69 ? -1.798 -8.170 11.587 1.00 95.56 69 ALA A C 1
ATOM 490 O O . ALA A 1 69 ? -2.959 -8.257 11.972 1.00 95.56 69 ALA A O 1
ATOM 491 N N . GLY A 1 70 ? -1.412 -8.616 10.395 1.00 95.38 70 GLY A N 1
ATOM 492 C CA . GLY A 1 70 ? -2.314 -9.127 9.362 1.00 95.38 70 GLY A CA 1
ATOM 493 C C . GLY A 1 70 ? -2.835 -8.060 8.397 1.00 95.38 70 GLY A C 1
ATOM 494 O O . GLY A 1 70 ? -3.507 -8.409 7.432 1.00 95.38 70 GLY A O 1
ATOM 495 N N . THR A 1 71 ? -2.518 -6.777 8.613 1.00 96.50 71 THR A N 1
ATOM 496 C CA . THR A 1 71 ? -2.801 -5.725 7.624 1.00 96.50 71 THR A CA 1
ATOM 497 C C . THR A 1 71 ? -2.009 -6.001 6.350 1.00 96.50 71 THR A C 1
ATOM 499 O O . THR A 1 71 ? -0.808 -6.291 6.418 1.00 96.50 71 THR A O 1
ATOM 502 N N . THR A 1 72 ? -2.665 -5.912 5.193 1.00 96.88 72 THR A N 1
ATOM 503 C CA . THR A 1 72 ? -2.043 -6.192 3.898 1.00 96.88 72 THR A CA 1
ATOM 504 C C . THR A 1 72 ? -2.009 -4.966 2.996 1.00 96.88 72 THR A C 1
ATOM 506 O O . THR A 1 72 ? -2.966 -4.195 2.915 1.00 96.88 72 THR A O 1
ATOM 509 N N . PHE A 1 73 ? -0.897 -4.809 2.284 1.00 97.25 73 PHE A N 1
ATOM 510 C CA . PHE A 1 73 ? -0.688 -3.785 1.267 1.00 97.25 73 PHE A CA 1
ATOM 511 C C . PHE A 1 73 ? -0.336 -4.444 -0.057 1.00 97.25 73 PHE A C 1
ATOM 513 O O . PHE A 1 73 ? 0.282 -5.505 -0.084 1.00 97.25 73 PHE A O 1
ATOM 520 N N . THR A 1 74 ? -0.679 -3.806 -1.163 1.00 97.12 74 THR A N 1
ATOM 521 C CA . THR A 1 74 ? -0.332 -4.266 -2.507 1.00 97.12 74 THR A CA 1
ATOM 522 C C . THR A 1 74 ? 0.490 -3.206 -3.204 1.00 97.12 74 THR A C 1
ATOM 524 O O . THR A 1 74 ? 0.044 -2.070 -3.351 1.00 97.12 74 THR A O 1
ATOM 527 N N . LEU A 1 75 ? 1.689 -3.579 -3.642 1.00 97.06 75 LEU A N 1
ATOM 528 C CA . LEU A 1 75 ? 2.456 -2.798 -4.601 1.00 97.06 75 LEU A CA 1
ATOM 529 C C . LEU A 1 75 ? 2.103 -3.306 -5.993 1.00 97.06 75 LEU A C 1
ATOM 531 O O . LEU A 1 75 ? 2.235 -4.499 -6.252 1.00 97.06 75 LEU A O 1
ATOM 535 N N . THR A 1 76 ? 1.686 -2.411 -6.879 1.00 96.31 76 THR A N 1
ATOM 536 C CA . THR A 1 76 ? 1.334 -2.708 -8.269 1.00 96.31 76 THR A CA 1
ATOM 537 C C . THR A 1 76 ? 2.222 -1.912 -9.215 1.00 96.31 76 THR A C 1
ATOM 539 O O . THR A 1 76 ? 2.389 -0.702 -9.042 1.00 96.31 76 THR A O 1
ATOM 542 N N . SER A 1 77 ? 2.783 -2.578 -10.223 1.00 94.50 77 SER A N 1
ATOM 543 C CA . SER A 1 77 ? 3.476 -1.929 -11.340 1.00 94.50 77 SER A CA 1
ATOM 544 C C . SER A 1 77 ? 3.630 -2.901 -12.508 1.00 94.50 77 SER A C 1
ATOM 546 O O . SER A 1 77 ? 4.002 -4.056 -12.283 1.00 94.50 77 SER A O 1
ATOM 548 N N . PRO A 1 78 ? 3.481 -2.454 -13.769 1.00 90.94 78 PRO A N 1
ATOM 549 C CA . PRO A 1 78 ? 3.795 -3.282 -14.934 1.00 90.94 78 PRO A CA 1
ATOM 550 C C . PRO A 1 78 ? 5.269 -3.716 -15.002 1.00 90.94 78 PRO A C 1
ATOM 552 O O . PRO A 1 78 ? 5.614 -4.578 -15.805 1.00 90.94 78 PRO A O 1
ATOM 555 N N . ARG A 1 79 ? 6.150 -3.124 -14.182 1.00 90.50 79 ARG A N 1
ATOM 556 C CA . ARG A 1 79 ? 7.587 -3.417 -14.147 1.00 90.50 79 ARG A CA 1
ATOM 557 C C . ARG A 1 79 ? 8.047 -4.068 -12.836 1.00 90.50 79 ARG A C 1
ATOM 559 O O . ARG A 1 79 ? 9.243 -4.069 -12.562 1.00 90.50 79 ARG A O 1
ATOM 566 N N . LEU A 1 80 ? 7.141 -4.649 -12.034 1.00 90.62 80 LEU A N 1
ATOM 567 C CA . LEU A 1 80 ? 7.530 -5.304 -10.771 1.00 90.62 80 LEU A CA 1
ATOM 568 C C . LEU A 1 80 ? 8.489 -6.484 -10.951 1.00 90.62 80 LEU A C 1
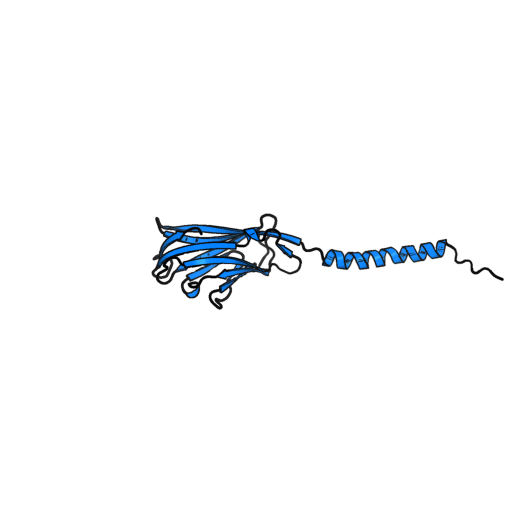ATOM 570 O O . LEU A 1 80 ? 9.365 -6.677 -10.118 1.00 90.62 80 LEU A O 1
ATOM 574 N N . ALA A 1 81 ? 8.374 -7.237 -12.047 1.00 90.19 81 ALA A N 1
ATOM 575 C CA . ALA A 1 81 ? 9.296 -8.338 -12.348 1.00 90.19 81 ALA A CA 1
ATOM 576 C C . ALA A 1 81 ? 10.751 -7.871 -12.540 1.00 90.19 81 ALA A C 1
ATOM 578 O O . ALA A 1 81 ? 11.686 -8.659 -12.434 1.00 90.19 81 ALA A O 1
ATOM 579 N N . ASN A 1 82 ? 10.938 -6.585 -12.832 1.00 88.75 82 ASN A N 1
ATOM 580 C CA . ASN A 1 82 ? 12.221 -5.967 -13.120 1.00 88.75 82 ASN A CA 1
ATOM 581 C C . ASN A 1 82 ? 12.809 -5.232 -11.910 1.00 88.75 82 ASN A C 1
ATOM 583 O O . ASN A 1 82 ? 13.816 -4.545 -12.066 1.00 88.75 82 ASN A O 1
ATOM 587 N N . VAL A 1 83 ? 12.205 -5.324 -10.723 1.00 88.56 83 VAL A N 1
ATOM 588 C CA . VAL A 1 83 ? 12.722 -4.663 -9.521 1.00 88.56 83 VAL A CA 1
ATOM 589 C C . VAL A 1 83 ? 12.884 -5.631 -8.358 1.00 88.56 83 VAL A C 1
ATOM 591 O O . VAL A 1 83 ? 12.079 -6.532 -8.145 1.00 88.56 83 VAL A O 1
ATOM 594 N N . GLY A 1 84 ? 13.941 -5.417 -7.580 1.00 89.69 84 GLY A N 1
ATOM 595 C CA . GLY A 1 84 ? 14.074 -6.001 -6.254 1.00 89.69 84 GLY A CA 1
ATOM 596 C C . GLY A 1 84 ? 13.298 -5.152 -5.259 1.00 89.69 84 GLY A C 1
ATOM 597 O O . GLY A 1 84 ? 13.377 -3.923 -5.309 1.00 89.69 84 GLY A O 1
ATOM 598 N N . VAL A 1 85 ? 12.568 -5.795 -4.352 1.00 92.75 85 VAL A N 1
ATOM 599 C CA . VAL A 1 85 ? 11.878 -5.125 -3.248 1.00 92.75 85 VAL A CA 1
ATOM 600 C C . VAL A 1 85 ? 12.302 -5.728 -1.916 1.00 92.75 85 VAL A C 1
ATOM 602 O O . VAL A 1 85 ? 12.563 -6.925 -1.814 1.00 92.75 85 VAL A O 1
ATOM 605 N N . SER A 1 86 ? 12.361 -4.900 -0.882 1.00 93.88 86 SER A N 1
ATOM 606 C CA . SER A 1 86 ? 12.519 -5.333 0.505 1.00 93.88 86 SER A CA 1
ATOM 607 C C . SER A 1 86 ? 11.504 -4.630 1.383 1.00 93.88 86 SER A C 1
ATOM 609 O O . SER A 1 86 ? 11.101 -3.508 1.074 1.00 93.88 86 SER A O 1
ATOM 611 N N . ALA A 1 87 ? 11.148 -5.243 2.505 1.00 95.25 87 ALA A N 1
ATOM 612 C CA . ALA A 1 87 ? 10.314 -4.601 3.503 1.00 95.25 87 ALA A CA 1
ATOM 613 C C . ALA A 1 87 ? 10.899 -4.739 4.910 1.00 95.25 87 ALA A C 1
ATOM 615 O O . ALA A 1 87 ? 11.512 -5.750 5.246 1.00 95.25 87 ALA A O 1
ATOM 616 N N . THR A 1 88 ? 10.666 -3.716 5.727 1.00 95.44 88 THR A N 1
ATOM 617 C CA .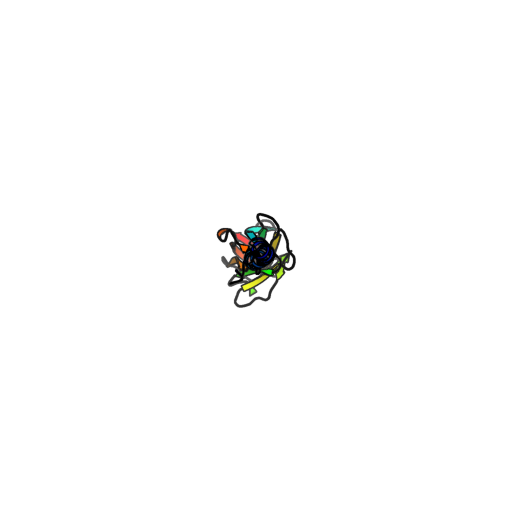 THR A 1 88 ? 10.960 -3.688 7.161 1.00 95.44 88 THR A CA 1
ATOM 618 C C . THR A 1 88 ? 9.639 -3.538 7.903 1.00 95.44 88 THR A C 1
ATOM 620 O O . THR A 1 88 ? 8.889 -2.603 7.630 1.00 95.44 88 THR A O 1
ATOM 623 N N . GLY A 1 89 ? 9.340 -4.451 8.831 1.00 92.50 89 GLY A N 1
ATOM 624 C CA . GLY A 1 89 ? 8.051 -4.485 9.541 1.00 92.50 89 GLY A CA 1
ATOM 625 C C . GLY A 1 89 ? 6.919 -5.186 8.775 1.00 92.50 89 GLY A C 1
ATOM 626 O O . GLY A 1 89 ? 5.808 -5.287 9.286 1.00 92.50 89 GLY A O 1
ATOM 627 N N . ALA A 1 90 ? 7.193 -5.714 7.579 1.00 95.00 90 ALA A N 1
ATOM 628 C CA . ALA A 1 90 ? 6.258 -6.515 6.794 1.00 95.00 90 ALA A CA 1
ATOM 629 C C . ALA A 1 90 ? 6.982 -7.683 6.113 1.00 95.00 90 ALA A C 1
ATOM 631 O O . ALA A 1 90 ? 8.152 -7.566 5.751 1.00 95.00 90 ALA A O 1
ATOM 632 N N . ASN A 1 91 ? 6.270 -8.784 5.884 1.00 96.38 91 ASN A N 1
ATOM 633 C CA . ASN A 1 91 ? 6.716 -9.847 4.993 1.00 96.38 91 ASN A CA 1
ATOM 634 C C . ASN A 1 91 ? 6.439 -9.462 3.544 1.00 96.38 91 ASN A C 1
ATOM 636 O O . ASN A 1 91 ? 5.359 -8.962 3.226 1.00 96.38 91 ASN A O 1
ATOM 640 N N . VAL A 1 92 ? 7.404 -9.745 2.673 1.00 96.56 92 VAL A N 1
ATOM 641 C CA . VAL A 1 92 ? 7.273 -9.582 1.224 1.00 96.56 92 VAL A CA 1
ATOM 642 C C . VAL A 1 92 ? 6.660 -10.854 0.643 1.00 96.56 92 VAL A C 1
ATOM 644 O O . VAL A 1 92 ? 7.177 -11.949 0.853 1.00 96.56 92 VAL A O 1
ATOM 647 N N . GLY A 1 93 ? 5.545 -10.713 -0.065 1.00 95.12 93 GLY A N 1
ATOM 648 C CA . GLY A 1 93 ? 4.884 -11.801 -0.772 1.00 95.12 93 GLY A CA 1
ATOM 649 C C . GLY A 1 93 ? 5.512 -12.102 -2.132 1.00 95.12 93 GLY A C 1
ATOM 650 O O . GLY A 1 93 ? 6.504 -11.508 -2.549 1.00 95.12 93 GLY A O 1
ATOM 651 N N . VAL A 1 94 ? 4.894 -13.038 -2.846 1.00 94.56 94 VAL A N 1
ATOM 652 C CA . VAL A 1 94 ? 5.306 -13.423 -4.200 1.00 94.56 94 VAL A CA 1
ATOM 653 C C . VAL A 1 94 ? 4.676 -12.477 -5.223 1.00 94.56 94 VAL A C 1
ATOM 655 O O . VAL A 1 94 ? 3.553 -12.009 -5.041 1.00 94.56 94 VAL A O 1
ATOM 658 N N . LEU A 1 95 ? 5.400 -12.212 -6.310 1.00 95.62 95 LEU A N 1
ATOM 659 C CA . LEU A 1 95 ? 4.868 -11.492 -7.460 1.00 95.62 95 LEU A CA 1
ATOM 660 C C . LEU A 1 95 ? 3.792 -12.330 -8.164 1.00 95.62 95 LEU A C 1
ATOM 662 O O . LEU A 1 95 ? 4.082 -13.401 -8.695 1.00 95.62 95 LEU A O 1
ATOM 666 N N . VAL A 1 96 ? 2.570 -11.808 -8.227 1.00 94.81 96 VAL A N 1
ATOM 667 C CA . VAL A 1 96 ? 1.442 -12.400 -8.954 1.00 94.81 96 VAL A CA 1
ATOM 668 C C . VAL A 1 96 ? 0.788 -11.308 -9.788 1.00 94.81 96 VAL A C 1
ATOM 670 O O . VAL A 1 96 ? 0.396 -10.280 -9.246 1.00 94.81 96 VAL A O 1
ATOM 673 N N . ASN A 1 97 ? 0.674 -11.505 -11.105 1.00 93.25 97 ASN A N 1
ATOM 674 C CA . ASN A 1 97 ? -0.003 -10.570 -12.017 1.00 93.25 97 ASN A CA 1
ATOM 675 C C . ASN A 1 97 ? 0.388 -9.097 -11.779 1.00 93.25 97 ASN A C 1
ATOM 677 O O . ASN A 1 97 ? -0.469 -8.248 -11.537 1.00 93.25 97 ASN A O 1
ATOM 681 N N . ASN A 1 98 ? 1.691 -8.795 -11.799 1.00 94.12 98 ASN A N 1
ATOM 682 C CA . ASN A 1 98 ? 2.219 -7.435 -11.612 1.00 94.12 98 ASN A CA 1
ATOM 683 C C . ASN A 1 98 ? 1.906 -6.805 -10.242 1.00 94.12 98 ASN A C 1
ATOM 685 O O . ASN A 1 98 ? 1.945 -5.580 -10.099 1.00 94.12 98 ASN A O 1
ATOM 689 N N . THR A 1 99 ? 1.632 -7.642 -9.239 1.00 96.56 99 THR A N 1
ATOM 690 C CA . THR A 1 99 ? 1.323 -7.240 -7.866 1.00 96.56 99 THR A CA 1
ATOM 691 C C . THR A 1 99 ? 2.175 -8.020 -6.870 1.00 96.56 99 THR A C 1
ATOM 693 O O . THR A 1 99 ? 2.313 -9.235 -6.987 1.00 96.56 99 THR A O 1
ATOM 696 N N . ILE A 1 100 ? 2.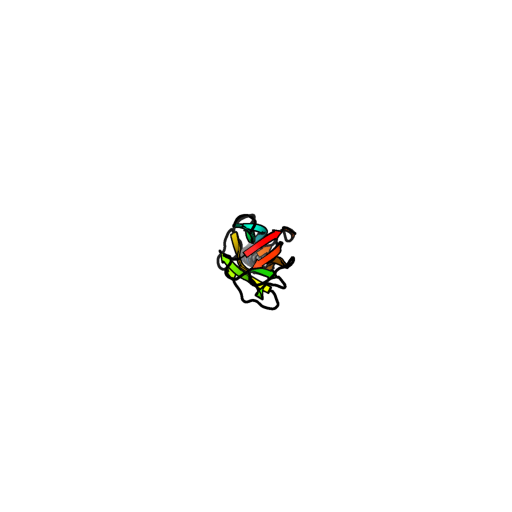732 -7.333 -5.875 1.00 97.50 100 ILE A N 1
ATOM 697 C CA . ILE A 1 100 ? 3.365 -7.951 -4.704 1.00 97.50 100 ILE A CA 1
ATOM 698 C C . ILE A 1 100 ? 2.562 -7.546 -3.474 1.00 97.50 100 ILE A C 1
ATOM 700 O O . ILE A 1 100 ? 2.319 -6.359 -3.250 1.00 97.50 100 ILE A O 1
ATOM 704 N N . THR A 1 101 ? 2.166 -8.527 -2.669 1.00 97.25 101 THR A N 1
ATOM 705 C CA . THR A 1 101 ? 1.466 -8.290 -1.403 1.00 97.25 101 THR A CA 1
ATOM 706 C C . THR A 1 101 ? 2.462 -8.212 -0.253 1.00 97.25 101 THR A C 1
ATOM 708 O O . THR A 1 101 ? 3.334 -9.064 -0.127 1.00 97.25 101 THR A O 1
ATOM 711 N N . PHE A 1 102 ? 2.311 -7.224 0.620 1.00 97.38 102 PHE A N 1
ATOM 712 C CA . PHE A 1 102 ? 3.073 -7.066 1.853 1.00 97.38 102 PHE A CA 1
ATOM 713 C C . PHE A 1 102 ? 2.147 -7.295 3.034 1.00 97.38 102 PHE A C 1
ATOM 715 O O . PHE A 1 102 ? 1.055 -6.736 3.064 1.00 97.38 102 PHE A O 1
ATOM 722 N N . THR A 1 103 ? 2.570 -8.102 4.004 1.00 97.50 103 THR A N 1
ATOM 723 C CA . THR A 1 103 ? 1.755 -8.409 5.191 1.00 97.50 103 THR A CA 1
ATOM 724 C C . THR A 1 103 ? 2.484 -7.984 6.452 1.00 97.50 103 THR A C 1
ATOM 726 O O . THR A 1 103 ? 3.602 -8.435 6.699 1.00 97.50 103 THR A O 1
ATOM 729 N N . ILE A 1 104 ? 1.854 -7.137 7.262 1.00 96.94 104 ILE A N 1
ATOM 730 C CA . ILE A 1 104 ? 2.372 -6.739 8.573 1.00 96.94 104 ILE A CA 1
ATOM 731 C C . ILE A 1 104 ? 2.338 -7.959 9.495 1.00 96.94 104 ILE A C 1
ATOM 733 O O . ILE A 1 104 ? 1.280 -8.537 9.724 1.00 96.94 104 ILE A O 1
ATOM 737 N N . VAL A 1 105 ? 3.495 -8.386 9.999 1.00 92.38 105 VAL A N 1
ATOM 738 C CA . VAL A 1 105 ? 3.614 -9.643 10.770 1.00 92.38 105 VAL A CA 1
ATOM 739 C C . VAL A 1 105 ? 3.365 -9.411 12.252 1.00 92.38 105 VAL A C 1
ATOM 741 O O . VAL A 1 105 ? 2.730 -10.214 12.929 1.00 92.38 105 VAL A O 1
ATOM 744 N N . THR A 1 106 ? 3.869 -8.293 12.754 1.00 94.56 106 THR A N 1
ATOM 745 C CA . THR A 1 106 ? 3.750 -7.859 14.140 1.00 94.56 106 THR A CA 1
ATOM 746 C C . THR A 1 106 ? 3.184 -6.451 14.144 1.00 94.56 106 THR A C 1
ATOM 748 O O . THR A 1 106 ? 3.418 -5.693 13.209 1.00 94.56 106 THR A O 1
ATOM 751 N N . ALA A 1 107 ? 2.400 -6.093 15.162 1.00 94.31 107 ALA A N 1
ATOM 752 C CA . ALA A 1 107 ? 1.790 -4.771 15.200 1.00 94.31 107 ALA A CA 1
ATOM 753 C C . ALA A 1 107 ? 2.872 -3.690 15.356 1.00 94.31 107 ALA A C 1
ATOM 755 O O . ALA A 1 107 ? 3.535 -3.626 16.393 1.00 94.31 107 ALA A O 1
ATOM 756 N N . THR A 1 108 ? 3.041 -2.827 14.357 1.00 94.81 108 THR A N 1
ATOM 757 C CA . THR A 1 108 ? 4.104 -1.811 14.328 1.00 94.81 108 THR A CA 1
ATOM 758 C C . THR A 1 108 ? 3.542 -0.416 14.074 1.00 94.81 108 THR A C 1
ATOM 760 O O . THR A 1 108 ? 2.542 -0.273 13.377 1.00 94.81 108 THR A O 1
ATOM 763 N N . PRO A 1 109 ? 4.166 0.649 14.604 1.00 95.31 109 PRO A N 1
ATOM 764 C CA . PRO A 1 109 ? 3.754 2.019 14.291 1.00 95.31 109 PRO A CA 1
ATOM 765 C C . PRO A 1 109 ? 4.059 2.394 12.832 1.00 95.31 109 PRO A C 1
ATOM 767 O O . PRO A 1 109 ? 3.378 3.234 12.246 1.00 95.31 109 PRO A O 1
ATOM 770 N N . SER A 1 110 ? 5.077 1.766 12.238 1.00 95.62 110 SER A N 1
ATOM 771 C CA . SER A 1 110 ? 5.479 1.992 10.856 1.00 95.62 110 SER A CA 1
ATOM 772 C C . SER A 1 110 ? 6.058 0.741 10.197 1.00 95.62 110 SER A C 1
ATOM 774 O O . SER A 1 110 ? 6.535 -0.185 10.863 1.00 95.62 110 SER A O 1
ATOM 776 N N . ALA A 1 111 ? 6.009 0.725 8.869 1.00 96.31 111 ALA A N 1
ATOM 777 C CA . ALA A 1 111 ? 6.663 -0.246 8.006 1.00 96.31 111 ALA A CA 1
ATOM 778 C C . ALA A 1 111 ? 7.247 0.470 6.781 1.00 96.31 111 ALA A C 1
ATOM 780 O O . ALA A 1 111 ? 6.712 1.477 6.314 1.00 96.31 111 ALA A O 1
ATOM 781 N N . ILE A 1 112 ? 8.359 -0.042 6.261 1.00 95.94 112 ILE A N 1
ATOM 782 C CA . ILE A 1 112 ? 9.054 0.540 5.106 1.00 95.94 112 ILE A CA 1
ATOM 783 C C . ILE A 1 112 ? 9.083 -0.494 3.995 1.00 95.94 112 ILE A C 1
ATOM 785 O O . ILE A 1 112 ? 9.404 -1.651 4.246 1.00 9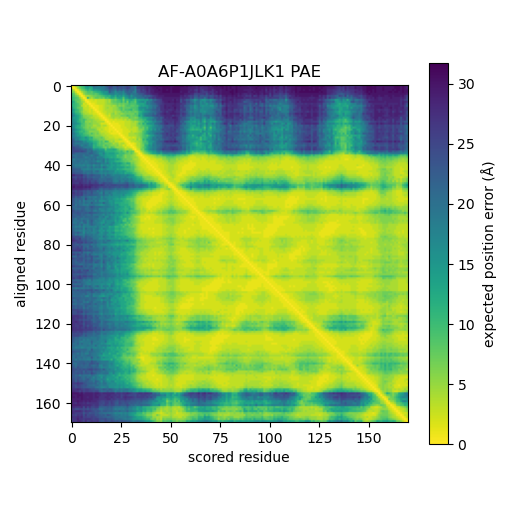5.94 112 ILE A O 1
ATOM 789 N N . ILE A 1 113 ? 8.782 -0.066 2.774 1.00 95.62 113 ILE A N 1
ATOM 790 C CA . ILE A 1 113 ? 8.908 -0.859 1.555 1.00 95.62 113 ILE A CA 1
ATOM 791 C C . ILE A 1 113 ? 9.864 -0.120 0.624 1.00 95.62 113 ILE A C 1
ATOM 793 O O . ILE A 1 113 ? 9.639 1.027 0.238 1.00 95.62 113 ILE A O 1
ATOM 797 N N . ASP A 1 114 ? 10.955 -0.787 0.282 1.00 93.06 114 ASP A N 1
ATOM 798 C CA . ASP A 1 114 ? 12.072 -0.230 -0.464 1.00 93.06 114 ASP A CA 1
ATOM 799 C C . ASP A 1 114 ? 12.271 -0.969 -1.778 1.00 93.06 114 ASP A C 1
ATOM 801 O O . ASP A 1 114 ? 12.224 -2.199 -1.819 1.00 93.06 114 ASP A O 1
ATOM 805 N N . ILE A 1 115 ? 12.596 -0.221 -2.831 1.00 89.94 115 ILE A N 1
ATOM 806 C CA . ILE A 1 115 ? 13.168 -0.799 -4.044 1.00 89.94 115 ILE A CA 1
ATOM 807 C C . ILE A 1 115 ? 14.675 -0.991 -3.816 1.00 89.94 115 ILE A C 1
ATOM 809 O O . ILE A 1 115 ? 15.414 -0.050 -3.513 1.00 89.94 115 ILE A O 1
ATOM 813 N N . THR A 1 116 ? 15.131 -2.237 -3.923 1.00 87.62 116 THR A N 1
ATOM 814 C CA . THR A 1 116 ? 16.512 -2.686 -3.659 1.00 87.62 116 THR A CA 1
ATOM 815 C C . THR A 1 116 ? 17.265 -3.115 -4.907 1.00 87.62 116 THR A C 1
ATOM 817 O O . THR A 1 116 ? 18.451 -3.428 -4.832 1.00 87.62 116 THR A O 1
ATOM 820 N N . GLY A 1 117 ? 16.599 -3.112 -6.058 1.00 83.81 117 GLY A N 1
ATOM 821 C CA . GLY A 1 117 ? 17.168 -3.511 -7.334 1.00 83.81 117 GLY A CA 1
ATOM 822 C C . GLY A 1 117 ? 16.308 -3.011 -8.479 1.00 83.81 117 GLY A C 1
ATOM 823 O O . GLY A 1 117 ? 15.094 -2.919 -8.339 1.00 83.81 117 GLY A O 1
ATOM 824 N N . VAL A 1 118 ? 16.931 -2.701 -9.608 1.00 85.38 118 VAL A N 1
ATOM 825 C CA . VAL A 1 118 ? 16.256 -2.312 -10.848 1.00 85.38 118 VAL A CA 1
ATOM 826 C C . VAL A 1 118 ? 16.998 -3.020 -11.982 1.00 85.38 118 VAL A C 1
ATOM 828 O O . VAL A 1 118 ? 18.228 -3.036 -11.968 1.00 85.38 118 VAL A O 1
ATOM 831 N N . LEU A 1 119 ? 16.274 -3.662 -12.901 1.00 86.69 119 LEU A N 1
ATOM 832 C CA . LEU A 1 119 ? 16.817 -4.424 -14.026 1.00 86.69 119 LEU A CA 1
ATOM 833 C C . LEU A 1 119 ? 16.194 -3.958 -15.347 1.00 86.69 119 LEU A C 1
ATOM 835 O O . LEU A 1 119 ? 15.019 -4.206 -15.619 1.00 86.69 119 LEU A O 1
ATOM 839 N N . GLY A 1 120 ? 17.008 -3.349 -16.204 1.00 84.62 120 GLY A N 1
ATOM 840 C CA . GLY A 1 120 ? 16.605 -2.848 -17.515 1.00 84.62 120 GLY A CA 1
ATOM 841 C C . GLY A 1 120 ? 16.334 -1.343 -17.543 1.00 84.62 120 GLY A C 1
ATOM 842 O O . GLY A 1 120 ? 16.873 -0.576 -16.739 1.00 84.62 120 GLY A O 1
ATOM 843 N N . VAL A 1 121 ? 15.523 -0.931 -18.520 1.00 84.44 121 VAL A N 1
ATOM 844 C CA . VAL A 1 121 ? 15.208 0.470 -18.825 1.00 84.44 121 VAL A CA 1
ATOM 845 C C . VAL A 1 121 ? 13.772 0.786 -18.423 1.00 84.44 121 VAL A C 1
ATOM 847 O O . VAL A 1 121 ? 12.834 0.069 -18.776 1.00 84.44 121 VAL A O 1
ATOM 850 N N . PHE A 1 122 ? 13.615 1.890 -17.706 1.00 84.56 122 PHE A N 1
ATOM 851 C CA . PHE A 1 122 ? 12.361 2.395 -17.177 1.00 84.56 122 PHE A CA 1
ATOM 852 C C . PHE A 1 122 ? 12.105 3.758 -17.807 1.00 84.56 122 PHE A C 1
ATOM 854 O O . PHE A 1 122 ? 12.817 4.721 -17.535 1.00 84.56 122 PHE A O 1
ATOM 861 N N . ALA A 1 123 ? 11.089 3.834 -18.658 1.00 83.06 123 ALA A N 1
ATOM 862 C CA . ALA A 1 123 ? 10.579 5.086 -19.196 1.00 83.06 123 ALA A CA 1
ATOM 863 C C . ALA A 1 123 ? 9.258 5.387 -18.485 1.00 83.06 123 ALA A C 1
ATOM 865 O O . ALA A 1 123 ? 8.215 4.911 -18.922 1.00 83.06 123 ALA A O 1
ATOM 866 N N . VAL A 1 124 ? 9.325 6.106 -17.360 1.00 84.25 124 VAL A N 1
ATOM 867 C CA . VAL A 1 124 ? 8.160 6.477 -16.537 1.00 84.25 124 VAL A CA 1
ATOM 868 C C . VAL A 1 124 ? 7.326 5.256 -16.124 1.00 84.25 124 VAL A C 1
ATOM 870 O O 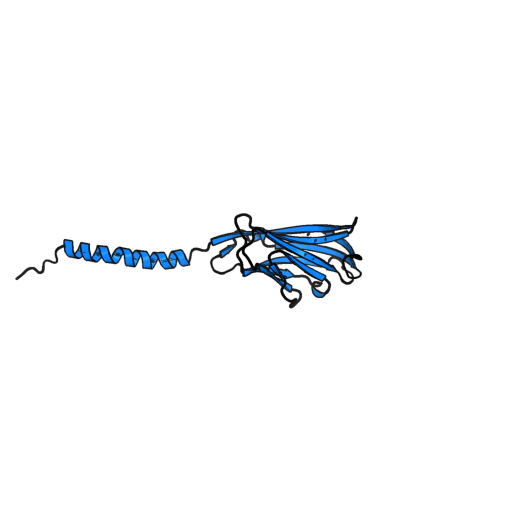. VAL A 1 124 ? 6.182 5.078 -16.531 1.00 84.25 124 VAL A O 1
ATOM 873 N N . ALA A 1 125 ? 7.913 4.375 -15.316 1.00 89.81 125 ALA A N 1
ATOM 874 C CA . ALA A 1 125 ? 7.164 3.273 -14.724 1.00 89.81 125 ALA A CA 1
ATOM 875 C C . ALA A 1 125 ? 6.539 3.707 -13.397 1.00 89.81 125 ALA A C 1
A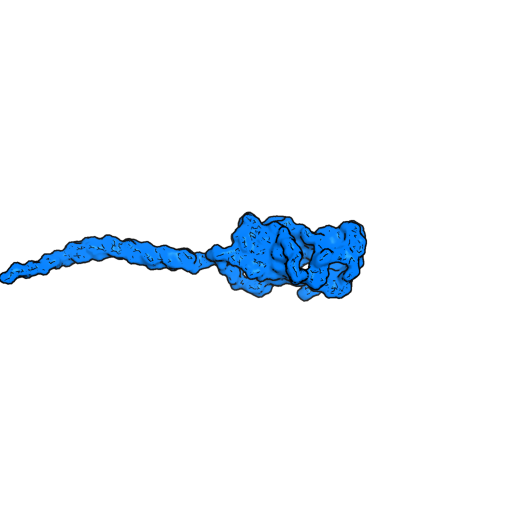TOM 877 O O . ALA A 1 125 ? 7.260 4.062 -12.463 1.00 89.81 125 ALA A O 1
ATOM 878 N N . GLU A 1 126 ? 5.215 3.628 -13.307 1.00 94.12 126 GLU A N 1
ATOM 879 C CA . GLU A 1 126 ? 4.486 3.874 -12.067 1.00 94.12 126 GLU A CA 1
ATOM 880 C C . GLU A 1 126 ? 4.595 2.674 -11.124 1.00 94.12 126 GLU A C 1
ATOM 882 O O . GLU A 1 126 ? 4.363 1.527 -11.516 1.00 94.12 126 GLU A O 1
ATOM 887 N N . PHE A 1 127 ? 4.916 2.956 -9.866 1.00 94.50 127 PHE A N 1
ATOM 888 C CA . PHE A 1 127 ? 4.820 2.035 -8.744 1.00 94.50 127 PHE A CA 1
ATOM 889 C C . PHE A 1 127 ? 3.816 2.596 -7.757 1.00 94.50 127 PHE A C 1
ATOM 891 O O . PHE A 1 127 ? 4.031 3.676 -7.209 1.00 94.50 127 PHE A O 1
ATOM 898 N N . ARG A 1 128 ? 2.737 1.859 -7.511 1.00 96.06 128 ARG A N 1
ATOM 899 C CA . ARG A 1 128 ? 1.659 2.285 -6.621 1.00 96.06 128 ARG A CA 1
ATOM 900 C C . ARG A 1 128 ? 1.520 1.311 -5.469 1.00 96.06 128 ARG A C 1
ATOM 902 O O . ARG A 1 128 ? 1.327 0.124 -5.703 1.00 96.06 128 ARG A O 1
ATOM 909 N N . LEU A 1 129 ? 1.635 1.812 -4.245 1.00 96.81 129 LEU A N 1
ATOM 910 C CA . LEU A 1 129 ? 1.385 1.057 -3.026 1.00 96.81 129 LEU A CA 1
ATOM 911 C C . LEU A 1 129 ? 0.027 1.469 -2.463 1.00 96.81 129 LEU A C 1
ATOM 913 O O . LEU A 1 129 ? -0.200 2.655 -2.226 1.00 96.81 129 LEU A O 1
ATOM 917 N N . SER A 1 130 ? -0.849 0.499 -2.227 1.00 96.38 130 SER A N 1
ATOM 918 C CA . SER A 1 130 ? -2.181 0.718 -1.663 1.00 96.38 130 SER A CA 1
ATOM 919 C C . SER A 1 130 ? -2.477 -0.250 -0.525 1.00 96.38 130 SER A C 1
ATOM 921 O O . SER A 1 130 ? -2.024 -1.396 -0.546 1.00 96.38 130 SER A O 1
ATOM 923 N N . LEU A 1 131 ? -3.269 0.187 0.452 1.00 96.50 131 LEU A N 1
ATOM 924 C CA . LEU A 1 131 ? -3.874 -0.715 1.431 1.00 96.50 131 LEU A CA 1
ATOM 925 C C . LEU A 1 131 ? -4.822 -1.684 0.716 1.00 96.50 131 LEU A C 1
ATOM 927 O O . LEU A 1 131 ? -5.681 -1.255 -0.053 1.00 96.50 131 LEU A O 1
ATOM 931 N N . ALA A 1 132 ? -4.664 -2.979 0.973 1.00 95.44 132 ALA A N 1
ATOM 932 C CA . ALA A 1 132 ? -5.520 -4.020 0.413 1.00 95.44 132 ALA A CA 1
ATOM 933 C C . ALA A 1 132 ? -6.565 -4.495 1.428 1.00 95.44 132 ALA A C 1
ATOM 935 O O . ALA A 1 132 ? -7.739 -4.625 1.086 1.00 95.44 132 ALA A O 1
ATOM 936 N N . SER A 1 133 ? -6.165 -4.719 2.682 1.00 94.81 133 SER A N 1
ATOM 937 C CA . SER A 1 133 ? -7.101 -5.051 3.757 1.00 94.81 133 SER A CA 1
ATOM 938 C C . SER A 1 133 ? -6.533 -4.764 5.144 1.00 94.81 133 SER A C 1
ATOM 940 O O . SER A 1 133 ? -5.321 -4.811 5.364 1.00 94.81 133 SER A O 1
ATOM 942 N N . VAL A 1 134 ? -7.436 -4.521 6.094 1.00 94.00 134 VAL A N 1
ATOM 943 C CA . VAL A 1 134 ? -7.158 -4.559 7.535 1.00 94.00 134 VAL A CA 1
ATOM 944 C C . VAL A 1 134 ? -7.741 -5.842 8.142 1.00 94.00 134 VAL A C 1
ATOM 946 O O . VAL A 1 134 ? -8.701 -6.391 7.591 1.00 94.00 134 VAL A O 1
ATOM 949 N N . PRO A 1 135 ? -7.186 -6.350 9.256 1.00 93.38 135 PRO A N 1
ATOM 950 C CA . PRO A 1 135 ? -7.709 -7.535 9.928 1.00 93.38 135 PRO A CA 1
ATOM 951 C C . PRO A 1 135 ? -9.146 -7.360 10.425 1.00 93.38 135 PRO A C 1
ATOM 953 O O . PRO A 1 135 ? -9.612 -6.247 10.675 1.00 93.38 135 PRO A O 1
ATOM 956 N N . ALA A 1 136 ? -9.826 -8.486 10.650 1.00 88.50 136 ALA A N 1
ATOM 957 C CA . ALA A 1 136 ? -11.137 -8.491 11.288 1.00 88.50 136 ALA A CA 1
ATOM 958 C C . ALA A 1 136 ? -11.083 -7.807 12.666 1.00 88.50 136 ALA A C 1
ATOM 960 O O . ALA A 1 136 ? -10.116 -7.958 13.412 1.00 88.50 136 ALA A O 1
ATOM 961 N N . GLY A 1 137 ? -12.130 -7.049 12.993 1.00 86.31 137 GLY A N 1
ATOM 962 C CA . GLY A 1 137 ? -12.186 -6.246 14.217 1.00 86.31 137 GLY A CA 1
ATOM 963 C C . GLY A 1 137 ? -11.503 -4.881 14.106 1.00 86.31 137 GLY A C 1
ATOM 964 O O . GLY A 1 137 ? -11.575 -4.112 15.059 1.00 86.31 137 GLY A O 1
ATOM 965 N N . TYR A 1 138 ? -10.909 -4.543 12.955 1.00 89.38 138 TYR A N 1
ATOM 966 C CA . TYR A 1 138 ? -10.410 -3.201 12.661 1.00 89.38 138 TYR A CA 1
ATOM 967 C C . TYR A 1 138 ? -11.176 -2.554 11.508 1.00 89.38 138 TYR A C 1
ATOM 969 O O . TYR A 1 138 ? -11.698 -3.233 10.624 1.00 89.38 138 TYR A O 1
ATOM 977 N N . THR A 1 139 ? -11.246 -1.230 11.526 1.00 90.38 139 THR A N 1
ATOM 978 C CA . THR A 1 139 ? -11.791 -0.401 10.444 1.00 90.38 139 THR A CA 1
ATOM 979 C C . THR A 1 139 ? -10.837 0.741 10.168 1.00 90.38 139 THR A C 1
ATOM 981 O O . THR A 1 139 ? -10.395 1.413 11.101 1.00 90.38 139 THR A O 1
ATOM 984 N N . GLU A 1 140 ? -10.525 0.949 8.894 1.00 90.62 140 GLU A N 1
ATOM 985 C CA . GLU A 1 140 ? -9.705 2.072 8.459 1.00 90.62 140 GLU A CA 1
ATOM 986 C C . GLU A 1 140 ? -10.594 3.315 8.285 1.00 90.62 140 GLU A C 1
ATOM 988 O O . GLU A 1 140 ? -11.678 3.221 7.703 1.00 90.62 140 GLU A O 1
ATOM 993 N N . THR A 1 141 ? -10.189 4.450 8.858 1.00 88.88 141 THR A N 1
ATOM 994 C CA . THR A 1 141 ? -11.038 5.652 8.947 1.00 88.88 141 THR A CA 1
ATOM 995 C C . THR A 1 141 ? -10.782 6.705 7.871 1.00 88.88 141 THR A C 1
ATOM 997 O O . THR A 1 141 ? -11.648 7.547 7.639 1.00 88.88 141 THR A O 1
ATOM 1000 N N . ASN A 1 142 ? -9.627 6.687 7.209 1.00 88.94 142 ASN A N 1
ATOM 1001 C CA . ASN A 1 142 ? -9.184 7.691 6.252 1.00 88.94 142 ASN A CA 1
ATOM 1002 C C . ASN A 1 142 ? -8.620 7.072 4.964 1.00 88.94 142 ASN A C 1
ATOM 1004 O O . ASN A 1 142 ? -7.432 7.155 4.637 1.00 88.94 142 ASN A O 1
ATOM 1008 N N . THR A 1 143 ? -9.533 6.540 4.152 1.00 87.25 143 THR A N 1
ATOM 1009 C CA . THR A 1 143 ? -9.160 5.830 2.921 1.00 87.25 143 THR A CA 1
ATOM 1010 C C . THR A 1 143 ? -8.397 6.670 1.896 1.00 87.25 143 THR A C 1
ATOM 1012 O O . THR A 1 143 ? -7.688 6.109 1.058 1.00 87.25 143 THR A O 1
ATOM 1015 N N . GLY A 1 144 ? -8.478 8.002 1.982 1.00 87.62 144 GLY A N 1
ATOM 1016 C CA . GLY A 1 144 ? -7.738 8.924 1.119 1.00 87.62 144 GLY A CA 1
ATOM 1017 C C . GLY A 1 144 ? -6.219 8.860 1.307 1.00 87.62 144 GLY A C 1
ATOM 1018 O O . GLY A 1 144 ? -5.482 9.126 0.360 1.00 87.62 144 GLY A O 1
ATOM 1019 N N . ASN A 1 145 ? -5.749 8.441 2.484 1.00 91.62 145 ASN A N 1
ATOM 1020 C CA . ASN A 1 145 ? -4.324 8.375 2.816 1.00 91.62 145 ASN A CA 1
ATOM 1021 C C . ASN A 1 145 ? -3.704 6.989 2.585 1.00 91.62 145 ASN A C 1
ATOM 1023 O O . ASN A 1 145 ? -2.492 6.814 2.710 1.00 91.62 145 ASN A O 1
ATOM 1027 N N . ASN A 1 146 ? -4.511 6.003 2.197 1.00 93.56 146 ASN A N 1
ATOM 1028 C CA . ASN A 1 146 ? -4.101 4.604 2.085 1.00 93.56 146 ASN A CA 1
ATOM 1029 C C . ASN A 1 146 ? -3.306 4.277 0.818 1.00 93.56 146 ASN A C 1
ATOM 1031 O O . ASN A 1 146 ? -3.079 3.101 0.523 1.00 93.56 146 ASN A O 1
ATOM 1035 N N . THR A 1 147 ? -2.952 5.275 0.007 1.00 95.44 147 THR A N 1
ATOM 1036 C CA . THR A 1 147 ? -2.290 5.050 -1.276 1.00 95.44 147 THR A CA 1
ATOM 1037 C C . THR A 1 147 ? -1.218 6.092 -1.550 1.00 95.44 147 THR A C 1
ATOM 1039 O O . THR A 1 147 ? -1.464 7.287 -1.437 1.00 95.44 147 THR A O 1
ATOM 1042 N N . ALA A 1 148 ? -0.058 5.640 -2.021 1.00 95.56 148 ALA A N 1
ATOM 1043 C CA . ALA A 1 148 ? 0.946 6.504 -2.625 1.00 95.56 148 ALA A CA 1
ATOM 1044 C C . ALA A 1 148 ? 1.499 5.867 -3.899 1.00 95.56 148 ALA A C 1
ATOM 1046 O O . ALA A 1 148 ? 1.596 4.645 -4.010 1.00 95.56 148 ALA A O 1
ATOM 1047 N N . ALA A 1 149 ? 1.896 6.701 -4.855 1.00 94.94 149 ALA A N 1
ATOM 1048 C CA . ALA A 1 149 ? 2.474 6.240 -6.109 1.00 94.94 149 ALA A CA 1
ATOM 1049 C C . ALA A 1 149 ? 3.715 7.055 -6.475 1.00 94.94 149 ALA A C 1
ATOM 1051 O O . ALA A 1 149 ? 3.776 8.244 -6.177 1.00 94.94 149 ALA A O 1
ATOM 1052 N N . ALA A 1 150 ? 4.714 6.432 -7.086 1.00 93.31 150 ALA A N 1
ATOM 1053 C CA . ALA A 1 150 ? 5.938 7.088 -7.529 1.00 93.31 150 ALA A CA 1
ATOM 1054 C C . ALA A 1 150 ? 6.315 6.602 -8.928 1.00 93.31 150 ALA A C 1
ATOM 1056 O O . ALA A 1 150 ? 6.208 5.412 -9.225 1.00 93.31 150 ALA A O 1
ATOM 1057 N N . ASN A 1 151 ? 6.795 7.519 -9.762 1.00 92.12 151 ASN A N 1
ATOM 1058 C CA . ASN A 1 151 ? 7.312 7.191 -11.081 1.00 92.12 151 ASN A CA 1
ATOM 1059 C C . ASN A 1 151 ? 8.820 6.977 -11.012 1.00 92.12 151 ASN A C 1
ATOM 1061 O O . ASN A 1 151 ? 9.548 7.780 -10.430 1.00 92.12 151 ASN A O 1
ATOM 1065 N N . LEU A 1 152 ? 9.294 5.912 -11.647 1.00 89.69 152 LEU A N 1
ATOM 1066 C CA . LEU A 1 152 ? 10.713 5.644 -11.825 1.00 89.69 152 LEU A CA 1
ATOM 1067 C C . LEU A 1 152 ? 11.076 5.793 -13.297 1.00 89.69 152 LEU A C 1
ATOM 1069 O O . LEU A 1 152 ? 10.476 5.153 -14.164 1.00 89.69 152 LEU A O 1
ATOM 1073 N N . THR A 1 153 ? 12.082 6.616 -13.572 1.00 89.38 153 THR A N 1
ATOM 1074 C CA . THR A 1 153 ? 12.686 6.727 -14.901 1.00 89.38 153 THR A CA 1
ATOM 1075 C C . THR A 1 153 ? 14.177 6.518 -14.774 1.00 89.38 153 THR A C 1
ATOM 1077 O O . THR A 1 153 ? 14.815 7.152 -13.942 1.00 89.38 153 THR A O 1
ATOM 1080 N N . GLY A 1 154 ? 14.749 5.637 -15.581 1.00 86.38 154 GLY A N 1
ATOM 1081 C CA . GLY A 1 154 ? 16.170 5.356 -15.493 1.00 86.38 154 GLY A CA 1
ATOM 1082 C C . GLY A 1 154 ? 16.596 4.113 -16.243 1.00 86.38 154 GLY A C 1
ATOM 1083 O O . GLY A 1 154 ? 15.799 3.405 -16.856 1.00 86.38 154 GLY A O 1
ATOM 1084 N N . VAL A 1 155 ? 17.886 3.848 -16.160 1.00 80.44 155 VAL A N 1
ATOM 1085 C CA . VAL A 1 155 ? 18.545 2.680 -16.726 1.00 80.44 155 VAL A CA 1
ATOM 1086 C C . VAL A 1 155 ? 19.354 2.002 -15.635 1.00 80.44 155 VAL A C 1
ATOM 1088 O O . VAL A 1 155 ? 19.828 2.640 -14.694 1.00 80.44 155 VAL A O 1
ATOM 1091 N N . SER A 1 156 ? 19.482 0.686 -15.731 1.00 70.69 156 SER A N 1
ATOM 1092 C CA . SER A 1 156 ? 20.137 -0.099 -14.693 1.00 70.69 156 SER A CA 1
ATOM 1093 C C . SER A 1 156 ? 20.962 -1.246 -15.255 1.00 70.69 156 SER A C 1
ATOM 1095 O O . SER A 1 156 ? 20.573 -1.890 -16.230 1.00 70.69 156 SER A O 1
ATOM 1097 N N . ALA A 1 157 ? 22.062 -1.526 -14.559 1.00 59.44 157 ALA A N 1
ATOM 1098 C CA . ALA A 1 157 ? 22.712 -2.827 -14.506 1.00 59.44 157 ALA A CA 1
ATOM 1099 C C . ALA A 1 157 ? 22.609 -3.311 -13.051 1.00 59.44 157 ALA A C 1
ATOM 1101 O O . ALA A 1 157 ? 23.074 -2.618 -12.151 1.00 59.44 157 ALA A O 1
ATOM 1102 N N . PHE A 1 158 ? 21.934 -4.437 -12.807 1.00 59.16 158 PHE A N 1
ATOM 1103 C CA . PHE A 1 158 ? 21.711 -4.981 -11.459 1.00 59.16 158 PHE A CA 1
ATOM 1104 C C . PHE A 1 158 ? 23.048 -5.405 -10.817 1.00 59.16 158 PHE A C 1
ATOM 1106 O O . PHE A 1 158 ? 23.852 -6.011 -11.534 1.00 59.16 158 PHE A O 1
ATOM 1113 N N . PRO A 1 159 ? 23.302 -5.179 -9.503 1.00 62.38 159 PRO A N 1
ATOM 1114 C CA . PRO A 1 159 ? 22.463 -4.565 -8.448 1.00 62.38 159 PRO A CA 1
ATOM 1115 C C . PRO A 1 159 ? 22.432 -3.015 -8.456 1.00 62.38 159 PRO A C 1
ATOM 1117 O O . PRO A 1 159 ? 23.053 -2.390 -9.305 1.00 62.38 159 PRO A O 1
ATOM 1120 N N . LEU A 1 160 ? 21.715 -2.368 -7.509 1.00 65.81 160 LEU A N 1
ATOM 1121 C CA . LEU A 1 160 ? 21.491 -0.895 -7.452 1.00 65.81 160 LEU A CA 1
ATOM 1122 C C . LEU A 1 160 ? 22.740 -0.008 -7.591 1.00 65.81 160 LEU A C 1
ATOM 1124 O O . LEU A 1 160 ? 22.607 1.177 -7.886 1.00 65.81 160 LEU A O 1
ATOM 1128 N N . THR A 1 161 ? 23.936 -0.554 -7.388 1.00 63.75 161 THR A N 1
ATOM 1129 C CA . THR A 1 161 ? 25.218 0.132 -7.589 1.00 63.75 161 THR A CA 1
ATOM 1130 C C . THR A 1 161 ? 25.395 0.703 -9.001 1.00 63.75 161 THR A C 1
ATOM 1132 O O . THR A 1 161 ? 26.184 1.625 -9.167 1.00 63.75 161 THR A O 1
ATOM 1135 N N . GLY A 1 162 ? 24.663 0.194 -10.002 1.00 64.19 162 GLY A N 1
ATOM 1136 C CA . GLY A 1 162 ? 24.671 0.693 -11.383 1.00 64.19 162 GLY A CA 1
ATOM 1137 C C . GLY A 1 162 ? 23.398 1.428 -11.821 1.00 64.19 162 GLY A C 1
ATOM 1138 O O . GLY A 1 162 ? 23.189 1.590 -13.023 1.00 64.19 162 GLY A O 1
ATOM 1139 N N . PHE A 1 163 ? 22.508 1.816 -10.899 1.00 78.75 163 PHE A N 1
ATOM 1140 C CA . PHE A 1 163 ? 21.276 2.521 -11.265 1.00 78.75 163 PHE A CA 1
ATOM 1141 C C . PHE A 1 163 ? 21.550 3.994 -11.597 1.00 78.75 163 PHE A C 1
ATOM 1143 O O . PHE A 1 163 ? 22.051 4.738 -10.753 1.00 78.75 163 PHE A O 1
ATOM 1150 N N . LEU A 1 164 ? 21.160 4.410 -12.805 1.00 80.00 164 LEU A N 1
ATOM 1151 C CA . LEU A 1 164 ? 21.125 5.804 -13.231 1.00 80.00 164 LEU A CA 1
ATOM 1152 C C . LEU A 1 164 ? 19.681 6.217 -13.507 1.00 80.00 164 LEU A C 1
ATOM 1154 O O . LEU A 1 164 ? 19.094 5.787 -14.502 1.00 80.00 164 LEU A O 1
ATOM 1158 N N . GLY A 1 165 ? 19.087 7.035 -12.641 1.00 83.62 165 GLY A N 1
ATOM 1159 C CA . GLY A 1 165 ? 17.689 7.408 -12.815 1.00 83.62 165 GLY A CA 1
ATOM 1160 C C . GLY A 1 165 ? 17.077 8.242 -11.704 1.00 83.62 165 GLY A C 1
ATOM 1161 O O . GLY A 1 165 ? 17.599 8.364 -10.602 1.00 83.62 165 GLY A O 1
ATOM 1162 N N . VAL A 1 166 ? 15.913 8.797 -12.005 1.00 85.69 166 VAL A N 1
ATOM 1163 C CA . VAL A 1 166 ? 15.175 9.700 -11.135 1.00 85.69 166 VAL A CA 1
ATOM 1164 C C . VAL A 1 166 ? 13.874 9.064 -10.666 1.00 85.69 166 VAL A C 1
ATOM 1166 O O . VAL A 1 166 ? 13.164 8.386 -11.414 1.00 85.69 166 VAL A O 1
ATOM 1169 N N . CYS A 1 167 ? 13.561 9.333 -9.406 1.00 87.62 167 CYS A N 1
ATOM 1170 C CA . CYS A 1 167 ? 12.266 9.077 -8.806 1.00 87.62 167 CYS A CA 1
ATOM 1171 C C . CYS A 1 167 ? 11.472 10.385 -8.839 1.00 87.62 167 CYS A C 1
ATOM 1173 O O . CYS A 1 167 ? 11.957 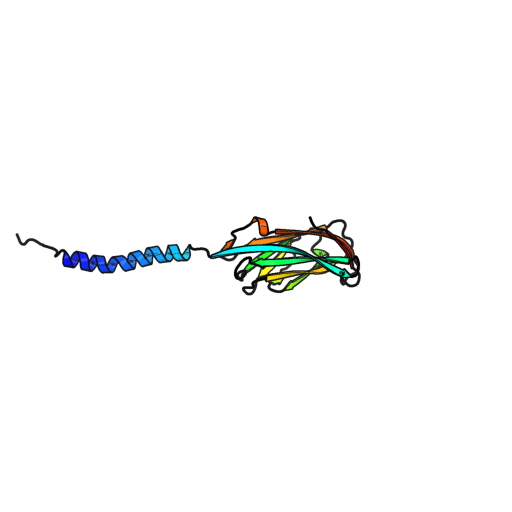11.421 -8.382 1.00 87.62 167 CYS A O 1
ATOM 1175 N N . LEU A 1 168 ? 10.277 10.337 -9.420 1.00 84.62 168 LEU A N 1
ATOM 1176 C CA . LEU A 1 168 ? 9.401 11.486 -9.607 1.00 84.62 168 LEU A CA 1
ATOM 1177 C C . LEU A 1 168 ? 8.101 11.285 -8.815 1.00 84.62 168 LEU A C 1
ATOM 1179 O O . LEU A 1 168 ? 7.523 10.191 -8.853 1.00 84.62 168 LEU A O 1
ATOM 1183 N N . PRO A 1 169 ? 7.621 12.319 -8.102 1.00 81.06 169 PRO A N 1
ATOM 1184 C CA . PRO A 1 169 ? 6.283 12.306 -7.533 1.00 81.06 169 PRO A CA 1
ATOM 1185 C C . PRO A 1 169 ? 5.221 12.292 -8.644 1.00 81.06 169 PRO A C 1
ATOM 1187 O O . PRO A 1 169 ? 5.446 12.836 -9.725 1.00 81.06 169 PRO A O 1
ATOM 1190 N N . ILE A 1 170 ? 4.076 11.675 -8.345 1.00 77.12 170 ILE A N 1
ATOM 1191 C CA . ILE A 1 170 ? 2.850 11.694 -9.161 1.00 77.12 170 ILE A CA 1
ATOM 1192 C C . ILE A 1 170 ? 1.835 12.648 -8.545 1.00 77.12 170 ILE A C 1
ATOM 1194 O O . ILE A 1 170 ? 1.698 12.583 -7.296 1.00 77.12 170 ILE A O 1
#

Radius of gyration: 26.78 Å; Cα contacts (8 Å, |Δi|>4): 378; chains: 1; bounding box: 87×32×68 Å